Protein AF-A0A1V5ZM79-F1 (afdb_monomer_lite)

pLDDT: mean 93.83, std 6.32, range [53.91, 97.94]

Structure (mmCIF, N/CA/C/O backbone):
data_AF-A0A1V5ZM79-F1
#
_entry.id   AF-A0A1V5ZM79-F1
#
loop_
_atom_site.group_PDB
_atom_site.id
_atom_site.type_symbol
_atom_site.label_atom_id
_atom_site.label_alt_id
_atom_site.label_comp_id
_atom_site.label_asym_id
_atom_site.label_entity_id
_atom_site.label_seq_id
_atom_site.pdbx_PDB_ins_code
_atom_site.Cartn_x
_atom_site.Cartn_y
_atom_site.Cartn_z
_atom_site.occupancy
_atom_site.B_iso_or_equiv
_atom_site.auth_seq_id
_atom_site.auth_comp_id
_atom_site.auth_asym_id
_atom_site.auth_atom_id
_atom_site.pdbx_PDB_model_num
ATOM 1 N N . MET A 1 1 ? 1.561 4.863 5.698 1.00 90.56 1 MET A N 1
ATOM 2 C CA . MET A 1 1 ? 0.194 5.109 5.177 1.00 90.56 1 MET A CA 1
ATOM 3 C C . MET A 1 1 ? 0.020 6.513 4.635 1.00 90.56 1 MET A C 1
ATOM 5 O O . MET A 1 1 ? -0.621 6.640 3.605 1.00 90.56 1 MET A O 1
ATOM 9 N N . GLU A 1 2 ? 0.583 7.539 5.277 1.00 91.38 2 GLU A N 1
ATOM 10 C CA . GLU A 1 2 ? 0.525 8.922 4.778 1.00 91.38 2 GLU A CA 1
ATOM 11 C C . GLU A 1 2 ? 1.051 9.051 3.344 1.00 91.38 2 GLU A C 1
ATOM 13 O O . GLU A 1 2 ? 0.336 9.539 2.476 1.00 91.38 2 GLU A O 1
ATOM 18 N N . GLU A 1 3 ? 2.227 8.483 3.070 1.00 92.88 3 GLU A N 1
ATOM 19 C CA . GLU A 1 3 ? 2.827 8.457 1.730 1.00 92.88 3 GLU A CA 1
ATOM 20 C C . GLU A 1 3 ? 1.937 7.763 0.693 1.00 92.88 3 GLU A C 1
ATOM 22 O O . GLU A 1 3 ? 1.731 8.296 -0.390 1.00 92.88 3 GLU A O 1
ATOM 27 N N . ALA A 1 4 ? 1.344 6.611 1.027 1.00 94.38 4 ALA A N 1
ATOM 28 C CA . ALA A 1 4 ? 0.454 5.897 0.111 1.00 94.38 4 ALA A CA 1
ATOM 29 C C . ALA A 1 4 ? -0.762 6.748 -0.280 1.00 94.38 4 ALA A C 1
ATOM 31 O O . ALA A 1 4 ? -1.119 6.790 -1.451 1.00 94.38 4 ALA A O 1
ATOM 32 N N . ILE A 1 5 ? -1.365 7.459 0.681 1.00 95.06 5 ILE A N 1
ATOM 33 C CA . ILE A 1 5 ? -2.469 8.392 0.416 1.00 95.06 5 ILE A CA 1
ATOM 34 C C . ILE A 1 5 ? -1.972 9.558 -0.440 1.00 95.06 5 ILE A C 1
ATOM 36 O O . ILE A 1 5 ? -2.608 9.893 -1.437 1.00 95.06 5 ILE A O 1
ATOM 40 N N . HIS A 1 6 ? -0.824 10.140 -0.097 1.00 96.44 6 HIS A N 1
ATOM 41 C CA . HIS A 1 6 ? -0.243 11.254 -0.838 1.00 96.44 6 HIS A CA 1
ATOM 42 C C . HIS A 1 6 ? 0.029 10.896 -2.311 1.00 96.44 6 HIS A C 1
ATOM 44 O O . HIS A 1 6 ? -0.335 11.647 -3.214 1.00 96.44 6 HIS A O 1
ATOM 50 N N . LEU A 1 7 ? 0.572 9.705 -2.577 1.00 97.25 7 LEU A N 1
ATOM 51 C CA . LEU A 1 7 ? 0.848 9.224 -3.933 1.00 97.25 7 LEU A CA 1
ATOM 52 C C . LEU A 1 7 ? -0.413 9.110 -4.802 1.00 97.25 7 LEU A C 1
ATOM 54 O O . LEU A 1 7 ? -0.321 9.253 -6.020 1.00 97.25 7 LEU A O 1
ATOM 58 N N . THR A 1 8 ? -1.603 8.927 -4.214 1.00 96.69 8 THR A N 1
ATOM 59 C CA . THR A 1 8 ? -2.860 8.849 -4.987 1.00 96.69 8 THR A CA 1
ATOM 60 C C . THR A 1 8 ? -3.243 10.150 -5.698 1.00 96.69 8 THR A C 1
ATOM 62 O O . THR A 1 8 ? -4.072 10.122 -6.615 1.00 96.69 8 THR A O 1
ATOM 65 N N . HIS A 1 9 ? -2.643 11.285 -5.320 1.00 96.31 9 HIS A N 1
ATOM 66 C CA . HIS A 1 9 ? -2.821 12.553 -6.032 1.00 96.31 9 HIS A CA 1
ATOM 67 C C . HIS A 1 9 ? -2.145 12.557 -7.408 1.00 96.31 9 HIS A C 1
ATOM 69 O O . HIS A 1 9 ? -2.618 13.247 -8.306 1.00 96.31 9 HIS A O 1
ATOM 75 N N . PHE A 1 10 ? -1.092 11.757 -7.588 1.00 97.12 10 PHE A N 1
ATOM 76 C CA . PHE A 1 10 ? -0.288 11.727 -8.814 1.00 97.12 10 PHE A CA 1
ATOM 77 C C . PHE A 1 10 ? -0.466 10.427 -9.597 1.00 97.12 10 PHE A C 1
ATOM 79 O O . PHE A 1 10 ? -0.506 10.435 -10.824 1.00 97.12 10 PHE A O 1
ATOM 86 N N . ALA A 1 11 ? -0.600 9.304 -8.893 1.00 96.75 11 ALA A N 1
ATOM 87 C CA . ALA A 1 11 ? -0.752 7.998 -9.506 1.00 96.75 11 ALA A CA 1
ATOM 88 C C . ALA A 1 11 ? -2.212 7.707 -9.895 1.00 96.75 11 ALA A C 1
ATOM 90 O O . ALA A 1 11 ? -3.175 8.127 -9.237 1.00 96.75 11 ALA A O 1
ATOM 91 N N . SER A 1 12 ? -2.380 6.920 -10.956 1.00 97.19 12 SER A N 1
ATOM 92 C CA . SER A 1 12 ? -3.667 6.313 -11.313 1.00 97.19 12 SER A CA 1
ATOM 93 C C . SER A 1 12 ? -4.069 5.215 -10.322 1.00 97.19 12 SER A C 1
ATOM 95 O O . SER A 1 12 ? -5.255 5.051 -10.045 1.00 97.19 12 SER A O 1
ATOM 97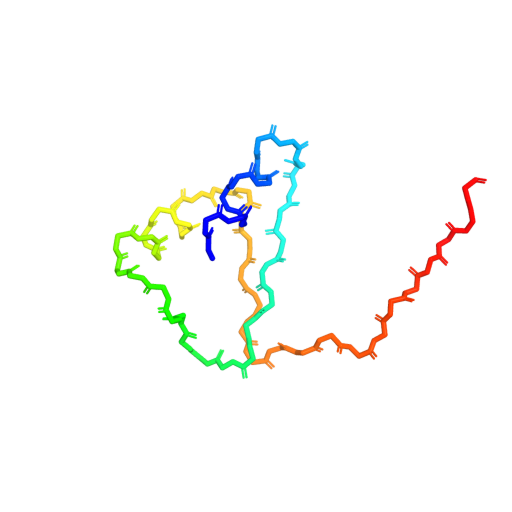 N N . LYS A 1 13 ? -3.085 4.509 -9.750 1.00 97.25 13 LYS A N 1
ATOM 98 C CA . LYS A 1 13 ? -3.253 3.439 -8.762 1.00 97.25 13 LYS A CA 1
ATOM 99 C C . LYS A 1 13 ? -2.035 3.359 -7.839 1.00 97.25 13 LYS A C 1
ATOM 101 O O . LYS A 1 13 ? -0.908 3.549 -8.287 1.00 97.25 13 LYS A O 1
ATOM 106 N N . VAL A 1 14 ? -2.264 3.046 -6.567 1.00 97.94 14 VAL A N 1
ATOM 107 C CA . VAL A 1 14 ? -1.228 2.823 -5.551 1.00 97.94 14 VAL A CA 1
ATOM 108 C C . VAL A 1 14 ? -1.462 1.462 -4.905 1.00 97.94 14 VAL A C 1
ATOM 110 O O . VAL A 1 14 ? -2.480 1.248 -4.253 1.00 97.94 14 VAL A O 1
ATOM 113 N N . THR A 1 15 ? -0.508 0.547 -5.050 1.00 97.50 15 THR A N 1
ATOM 114 C CA . THR A 1 15 ? -0.554 -0.760 -4.383 1.00 97.50 15 THR A CA 1
ATOM 115 C C . THR A 1 15 ? 0.342 -0.738 -3.152 1.00 97.50 15 THR A C 1
ATOM 117 O O . THR A 1 15 ? 1.536 -0.463 -3.245 1.00 97.50 15 THR A O 1
ATOM 120 N N . VAL A 1 16 ? -0.226 -1.041 -1.989 1.00 96.44 16 VAL A N 1
ATOM 121 C CA . VAL A 1 16 ? 0.482 -1.090 -0.709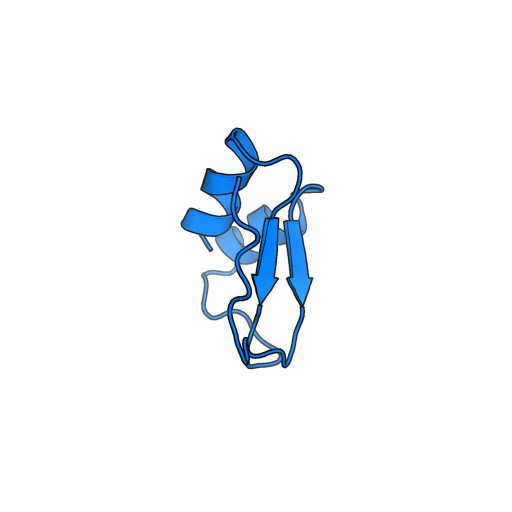 1.00 96.44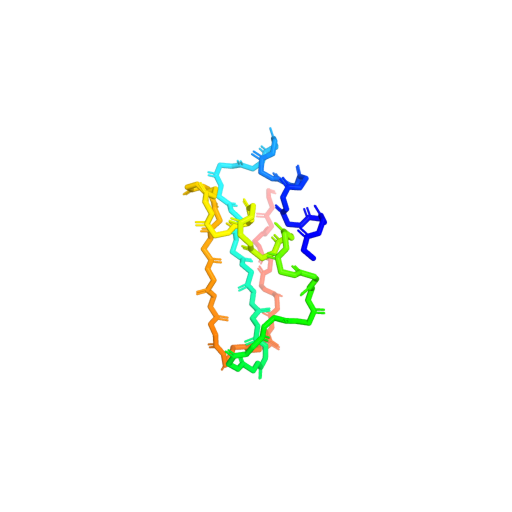 16 VAL A CA 1
ATOM 122 C C . VAL A 1 16 ? 0.744 -2.546 -0.346 1.00 96.44 16 VAL A C 1
ATOM 124 O O . VAL A 1 16 ? -0.187 -3.290 -0.035 1.00 96.44 16 VAL A O 1
ATOM 127 N N . LEU A 1 17 ? 2.015 -2.948 -0.362 1.00 96.12 17 LEU A N 1
ATOM 128 C CA . LEU A 1 17 ? 2.443 -4.266 0.108 1.00 96.12 17 LEU A CA 1
ATOM 129 C C . LEU A 1 17 ? 2.573 -4.247 1.634 1.00 96.12 17 LEU A C 1
ATOM 131 O O . LEU A 1 17 ? 3.315 -3.439 2.196 1.00 96.12 17 LEU A O 1
ATOM 135 N N . VAL A 1 18 ? 1.860 -5.142 2.309 1.00 95.81 18 VAL A N 1
ATOM 136 C CA . VAL A 1 18 ? 1.895 -5.291 3.764 1.00 95.81 18 VAL A CA 1
ATOM 137 C C . VAL A 1 18 ? 2.454 -6.669 4.089 1.00 95.81 18 VAL A C 1
ATOM 139 O O . VAL A 1 18 ? 1.892 -7.683 3.695 1.00 95.81 18 VAL A O 1
ATOM 142 N N . ARG A 1 19 ? 3.549 -6.725 4.853 1.00 94.50 19 ARG A N 1
ATOM 143 C CA . ARG A 1 19 ? 4.242 -7.984 5.203 1.00 94.50 19 ARG A CA 1
ATOM 144 C C . ARG A 1 19 ? 3.506 -8.845 6.241 1.00 94.50 19 ARG A C 1
ATOM 146 O O . ARG A 1 19 ? 3.999 -9.898 6.623 1.00 94.50 19 ARG A O 1
ATOM 153 N N . ARG A 1 20 ? 2.377 -8.361 6.756 1.00 92.94 20 ARG A N 1
ATOM 154 C CA . ARG A 1 20 ? 1.540 -8.991 7.786 1.00 92.94 20 ARG A CA 1
ATOM 155 C C . ARG A 1 20 ? 0.072 -8.854 7.392 1.00 92.94 20 ARG A C 1
ATOM 157 O O . ARG A 1 20 ? -0.237 -8.300 6.337 1.00 92.94 20 ARG A O 1
ATOM 164 N N . ASP A 1 21 ? -0.807 -9.307 8.266 1.00 92.00 21 ASP A N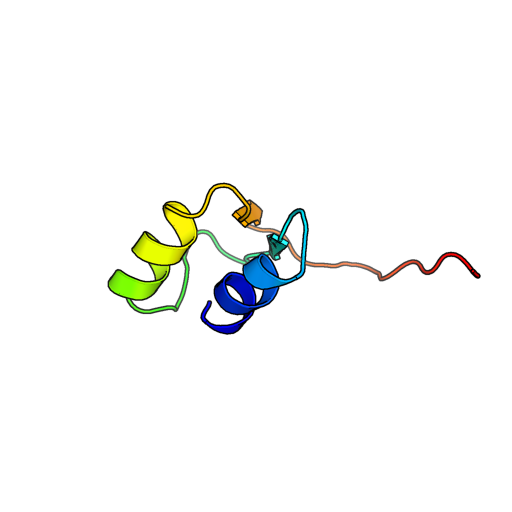 1
ATOM 165 C CA . ASP A 1 21 ? -2.261 -9.173 8.213 1.00 92.00 21 ASP A CA 1
ATOM 166 C C . ASP A 1 21 ? -2.786 -7.878 8.869 1.00 92.00 21 ASP A C 1
ATOM 168 O O . ASP A 1 21 ? -3.992 -7.637 8.892 1.00 92.00 21 ASP A O 1
ATOM 172 N N . GLU A 1 22 ? -1.896 -7.007 9.359 1.00 92.06 22 GLU A N 1
ATOM 173 C CA . GLU A 1 22 ? -2.255 -5.743 10.011 1.00 92.06 22 GLU A CA 1
ATOM 174 C C . GLU A 1 22 ? -1.471 -4.526 9.490 1.00 92.06 22 GLU A C 1
ATOM 176 O O . GLU A 1 22 ? -0.304 -4.605 9.091 1.00 92.06 22 GLU A O 1
ATOM 181 N N . LEU A 1 23 ? -2.112 -3.354 9.546 1.00 92.50 23 LEU A N 1
ATOM 182 C CA . LEU A 1 23 ? -1.457 -2.063 9.337 1.00 92.50 23 LEU A CA 1
ATOM 183 C C . LEU A 1 23 ? -1.034 -1.477 10.684 1.00 92.50 23 LEU A C 1
ATOM 185 O O . LEU A 1 23 ? -1.846 -1.345 11.594 1.00 92.50 23 LEU A O 1
ATOM 189 N N . ARG A 1 24 ? 0.209 -0.997 10.770 1.00 91.94 24 ARG A N 1
ATOM 190 C CA . ARG A 1 24 ? 0.727 -0.301 11.965 1.00 91.94 24 ARG A CA 1
ATOM 191 C C . ARG A 1 24 ? 0.276 1.157 12.097 1.00 91.94 24 ARG A C 1
ATOM 193 O O . ARG A 1 24 ? 0.602 1.816 13.077 1.00 91.94 24 ARG A O 1
ATOM 200 N N . ALA A 1 25 ? -0.407 1.695 11.089 1.00 92.69 25 ALA A N 1
ATOM 201 C CA . ALA A 1 25 ? -0.868 3.079 11.114 1.00 92.69 25 ALA A CA 1
ATOM 202 C C . ALA A 1 25 ? -2.039 3.264 12.088 1.00 92.69 25 ALA A C 1
ATOM 204 O O . ALA A 1 25 ? -2.740 2.310 12.419 1.00 92.69 25 ALA A O 1
ATOM 205 N N . SER A 1 26 ? -2.288 4.504 12.509 1.00 95.50 26 SER A N 1
ATOM 206 C CA . SER A 1 26 ? -3.447 4.824 13.349 1.00 95.50 26 SER A CA 1
ATOM 207 C C . SER A 1 26 ? -4.763 4.437 12.661 1.00 95.50 26 SER A C 1
ATOM 209 O O . SER A 1 26 ? -4.856 4.448 11.432 1.00 95.50 26 SER A O 1
ATOM 211 N N . LYS A 1 27 ? -5.805 4.127 13.445 1.00 93.38 27 LYS A N 1
ATOM 212 C CA . LYS A 1 27 ? -7.121 3.709 12.921 1.00 93.38 27 LYS A CA 1
ATOM 213 C C . LYS A 1 27 ? -7.674 4.680 11.873 1.00 93.38 27 LYS A C 1
ATOM 215 O O . LYS A 1 27 ? -8.044 4.253 10.787 1.00 93.38 27 LYS A O 1
ATOM 220 N N . ILE A 1 28 ? -7.601 5.983 12.152 1.00 95.31 28 ILE A N 1
ATOM 221 C CA . ILE A 1 28 ? -8.066 7.041 11.240 1.00 95.31 28 ILE A CA 1
ATOM 222 C C . ILE A 1 28 ? -7.313 6.988 9.903 1.00 95.31 28 ILE A C 1
ATOM 224 O O . ILE A 1 28 ? -7.907 7.145 8.839 1.00 95.31 28 ILE A O 1
ATOM 228 N N . MET A 1 29 ? -6.001 6.748 9.925 1.00 94.19 29 MET A N 1
ATOM 229 C CA . MET A 1 29 ? -5.223 6.624 8.690 1.00 94.19 29 MET A CA 1
ATOM 230 C C . MET A 1 29 ? -5.543 5.340 7.928 1.00 94.19 29 MET A C 1
ATOM 232 O O . MET A 1 29 ? -5.558 5.358 6.699 1.00 94.19 29 MET A O 1
ATOM 236 N N . GLN A 1 30 ? -5.798 4.236 8.634 1.00 94.19 30 GLN A N 1
ATOM 237 C CA . GLN A 1 30 ? -6.233 2.993 8.001 1.00 94.19 30 GLN A CA 1
ATOM 238 C C . GLN A 1 30 ? -7.583 3.178 7.304 1.00 94.19 30 GLN A C 1
ATOM 240 O O . GLN A 1 30 ? -7.726 2.768 6.159 1.00 94.19 30 GLN A O 1
ATOM 245 N N . GLU A 1 31 ? -8.546 3.827 7.960 1.00 94.62 31 GLU A N 1
ATOM 246 C CA . GLU A 1 31 ? -9.867 4.122 7.396 1.00 94.62 31 GLU A CA 1
ATOM 247 C C . GLU A 1 31 ? -9.766 5.001 6.149 1.00 94.62 31 GLU A C 1
ATOM 249 O O . GLU A 1 31 ? -10.295 4.633 5.104 1.00 94.62 31 GLU A O 1
ATOM 254 N N . ARG A 1 32 ? -9.010 6.106 6.220 1.00 94.94 32 ARG A N 1
ATOM 255 C CA . ARG A 1 32 ? -8.779 7.004 5.073 1.00 94.94 32 ARG A CA 1
ATOM 256 C C . ARG A 1 32 ? -8.131 6.301 3.886 1.00 94.94 32 ARG A C 1
ATOM 258 O O . ARG A 1 32 ? -8.426 6.624 2.742 1.00 94.94 32 ARG A O 1
ATOM 265 N N . ALA A 1 33 ? -7.217 5.372 4.145 1.00 94.94 33 ALA A N 1
ATOM 266 C CA . ALA A 1 33 ? -6.566 4.637 3.075 1.00 94.94 33 ALA A CA 1
ATOM 267 C C . ALA A 1 33 ? -7.471 3.544 2.488 1.00 94.94 33 ALA A C 1
ATOM 269 O O . ALA A 1 33 ? -7.486 3.364 1.277 1.00 94.94 33 ALA A O 1
ATOM 270 N N . LYS A 1 34 ? -8.256 2.849 3.323 1.00 93.69 34 LYS A N 1
ATOM 271 C CA . LYS A 1 34 ? -9.239 1.844 2.884 1.00 93.69 34 LYS A CA 1
ATOM 272 C C . LYS A 1 34 ? -10.416 2.455 2.119 1.00 93.69 34 LYS A C 1
ATOM 274 O O . LYS A 1 34 ? -10.998 1.772 1.287 1.00 93.69 34 LYS A O 1
ATOM 279 N N . SER A 1 35 ? -10.767 3.715 2.383 1.00 96.31 35 SER A N 1
ATOM 280 C CA . SER A 1 35 ? -11.827 4.424 1.656 1.00 96.31 35 SER A CA 1
ATOM 281 C C . SER A 1 35 ? -11.371 5.035 0.328 1.00 96.31 35 SER A C 1
ATOM 283 O O . SER A 1 35 ? -12.205 5.532 -0.428 1.00 96.31 35 SER A O 1
ATOM 285 N N . ASN A 1 36 ? -10.070 5.013 0.020 1.00 96.44 36 ASN A N 1
ATOM 286 C CA . ASN A 1 36 ? -9.545 5.570 -1.219 1.00 96.44 36 ASN A CA 1
ATOM 287 C C . ASN A 1 36 ? -9.584 4.516 -2.345 1.00 96.44 36 ASN A C 1
ATOM 289 O O . ASN A 1 36 ? -8.836 3.540 -2.276 1.00 96.44 36 ASN A O 1
ATOM 293 N N . PRO A 1 37 ? -10.377 4.710 -3.418 1.00 97.06 37 PRO A N 1
ATOM 294 C CA . PRO A 1 37 ? -10.538 3.714 -4.481 1.00 97.06 37 PRO A CA 1
ATOM 295 C C . PRO A 1 37 ? -9.279 3.507 -5.336 1.00 97.06 37 PRO A C 1
ATOM 297 O O . PRO A 1 37 ? -9.208 2.541 -6.091 1.00 97.06 37 PRO A O 1
ATOM 300 N N . LYS A 1 38 ? -8.282 4.400 -5.242 1.00 97.94 38 LYS A N 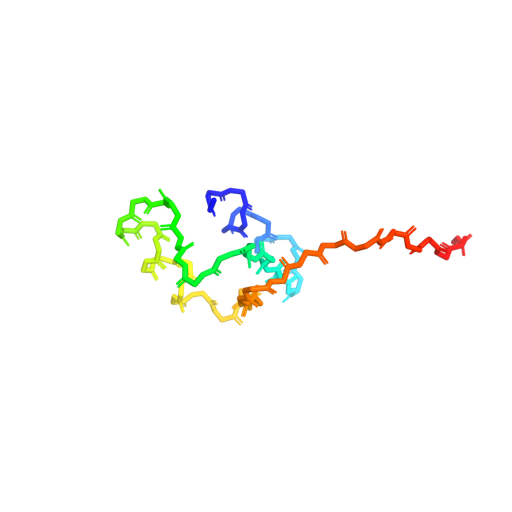1
ATOM 301 C CA . LYS A 1 38 ? -6.994 4.246 -5.932 1.00 97.94 38 LYS A CA 1
ATOM 302 C C . LYS A 1 38 ? -6.004 3.374 -5.160 1.00 97.94 38 LYS A C 1
ATOM 304 O O . LYS A 1 38 ? -4.945 3.070 -5.708 1.00 97.94 38 LYS A O 1
ATOM 309 N N . ILE A 1 39 ? -6.302 3.019 -3.908 1.00 97.69 39 ILE A N 1
ATOM 310 C CA . ILE A 1 39 ? -5.417 2.221 -3.057 1.00 97.69 39 ILE A CA 1
ATOM 311 C C . ILE A 1 39 ? -5.860 0.762 -3.068 1.00 97.69 39 ILE A C 1
ATOM 313 O O . ILE A 1 39 ? -7.004 0.443 -2.758 1.00 97.69 39 ILE A O 1
ATOM 317 N N . GLU A 1 40 ? -4.919 -0.132 -3.349 1.00 97.50 40 GLU A N 1
ATOM 318 C CA . GLU A 1 40 ? -5.087 -1.574 -3.186 1.00 97.50 40 GLU A CA 1
ATOM 319 C C . GLU A 1 40 ? -4.098 -2.099 -2.145 1.00 97.50 40 GLU A C 1
ATOM 321 O O . GLU A 1 40 ? -2.920 -1.743 -2.162 1.00 97.50 40 GLU A O 1
ATOM 326 N N . PHE A 1 41 ? -4.566 -2.956 -1.238 1.00 96.44 41 PHE A N 1
ATOM 327 C CA . PHE A 1 41 ? -3.721 -3.584 -0.224 1.00 96.44 41 PHE A CA 1
ATOM 328 C C . PHE A 1 41 ? -3.425 -5.033 -0.591 1.00 96.44 41 PHE A C 1
ATOM 330 O O . PHE A 1 41 ? -4.345 -5.842 -0.699 1.00 96.44 41 PHE A O 1
ATOM 337 N N . LEU A 1 42 ? -2.140 -5.367 -0.697 1.00 97.00 42 LEU A N 1
ATOM 338 C CA . LEU A 1 42 ? -1.674 -6.747 -0.794 1.00 97.00 42 LEU A CA 1
ATOM 339 C C . LEU A 1 42 ? -1.102 -7.170 0.557 1.00 97.00 42 LEU A C 1
ATOM 341 O O . LEU A 1 42 ? -0.013 -6.752 0.952 1.00 97.00 42 LEU A O 1
ATOM 345 N N . TRP A 1 43 ? -1.873 -7.975 1.283 1.00 96.38 43 TRP A N 1
ATOM 346 C CA . TRP A 1 43 ? -1.506 -8.498 2.599 1.00 96.38 43 TRP A CA 1
ATOM 347 C C . TRP A 1 43 ? -0.539 -9.671 2.489 1.00 96.38 43 TRP A C 1
ATOM 349 O O . TRP A 1 43 ? -0.479 -10.337 1.455 1.00 96.38 43 TRP A O 1
ATOM 359 N N . ASN A 1 44 ? 0.207 -9.936 3.563 1.00 96.31 44 ASN A N 1
ATOM 360 C CA . ASN A 1 44 ? 1.211 -11.004 3.634 1.00 96.31 44 ASN A CA 1
ATOM 361 C C . ASN A 1 44 ? 2.150 -11.048 2.412 1.00 96.31 44 ASN A C 1
ATOM 363 O O . ASN A 1 44 ? 2.548 -12.117 1.956 1.00 96.31 44 ASN A O 1
ATOM 367 N N . THR A 1 45 ? 2.473 -9.877 1.859 1.00 96.75 45 THR A N 1
ATOM 368 C CA . THR A 1 45 ? 3.230 -9.739 0.614 1.00 96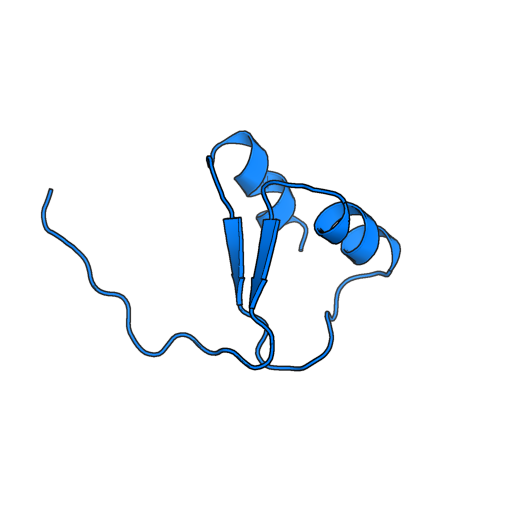.75 45 THR A CA 1
ATOM 369 C C . THR A 1 45 ? 4.531 -8.987 0.867 1.00 96.75 45 THR A C 1
ATOM 371 O O . THR A 1 45 ? 4.559 -7.965 1.556 1.00 96.75 45 THR A O 1
ATOM 374 N N . GLU A 1 46 ? 5.618 -9.488 0.283 1.00 95.31 46 GLU A N 1
ATOM 375 C CA . GLU A 1 46 ? 6.949 -8.884 0.318 1.00 95.31 46 GLU A CA 1
ATOM 376 C C . GLU A 1 46 ? 7.495 -8.783 -1.110 1.00 95.31 46 GLU A C 1
ATOM 378 O O . GLU A 1 46 ? 7.345 -9.710 -1.909 1.00 95.31 46 GLU A O 1
ATOM 383 N N . ALA A 1 47 ? 8.097 -7.639 -1.445 1.00 94.38 47 ALA A N 1
ATOM 384 C CA . ALA A 1 47 ? 8.745 -7.444 -2.735 1.00 94.38 47 ALA A CA 1
ATOM 385 C C . ALA A 1 47 ? 10.016 -8.302 -2.807 1.00 94.38 47 ALA A C 1
ATOM 387 O O . ALA A 1 47 ? 10.835 -8.266 -1.890 1.00 94.38 47 ALA A O 1
ATOM 388 N N . LYS A 1 48 ? 10.173 -9.071 -3.889 1.00 95.00 48 LYS A N 1
ATOM 389 C CA . LYS A 1 48 ? 11.341 -9.942 -4.101 1.00 95.00 48 LYS A CA 1
ATOM 390 C C . LYS A 1 48 ? 12.421 -9.264 -4.934 1.00 95.00 48 LYS A C 1
ATOM 392 O O . LYS A 1 48 ? 13.593 -9.323 -4.591 1.00 95.00 48 LYS A O 1
ATOM 397 N N . GLU A 1 49 ? 12.006 -8.618 -6.015 1.00 94.94 49 GLU A N 1
ATOM 398 C CA . GLU A 1 49 ? 12.884 -7.959 -6.974 1.00 94.94 49 GLU A CA 1
ATOM 399 C C . GLU A 1 49 ? 12.158 -6.781 -7.630 1.00 94.94 49 GLU A C 1
ATOM 401 O O . GLU A 1 49 ? 10.925 -6.739 -7.662 1.00 94.94 49 GLU A O 1
ATOM 406 N N . ILE A 1 50 ? 12.931 -5.818 -8.132 1.00 92.06 50 ILE A N 1
ATOM 407 C CA . ILE A 1 50 ? 12.431 -4.687 -8.914 1.00 92.06 50 ILE A CA 1
ATOM 408 C C . ILE A 1 50 ? 12.996 -4.845 -10.319 1.00 92.06 50 ILE A C 1
ATOM 410 O O . ILE A 1 50 ? 14.206 -4.747 -10.515 1.00 92.06 50 ILE A O 1
ATOM 414 N N . LEU A 1 51 ? 12.116 -5.098 -11.283 1.00 92.44 51 LEU A N 1
ATOM 415 C CA . LEU A 1 51 ? 12.481 -5.199 -12.689 1.00 92.44 51 LEU A CA 1
ATOM 416 C C . LEU A 1 51 ? 12.210 -3.853 -13.361 1.00 92.44 51 LEU A C 1
ATOM 418 O O . LEU A 1 51 ? 11.084 -3.357 -13.336 1.00 92.44 51 LEU A O 1
ATOM 422 N N . GLY A 1 52 ? 13.251 -3.254 -13.932 1.00 91.12 52 GLY A N 1
ATOM 423 C CA . GLY A 1 52 ? 13.121 -2.093 -14.805 1.00 91.12 52 GLY A CA 1
ATOM 424 C C . GLY A 1 52 ? 12.926 -2.533 -16.252 1.00 91.12 52 GLY A C 1
ATOM 425 O O . GLY A 1 52 ? 13.481 -3.546 -16.673 1.00 91.12 52 GLY A O 1
ATOM 426 N N . VAL A 1 53 ? 12.166 -1.756 -17.016 1.00 84.44 53 VAL A N 1
ATOM 427 C CA . VAL A 1 53 ? 12.248 -1.765 -18.479 1.00 84.44 53 VAL A CA 1
ATOM 428 C C . VAL A 1 53 ? 12.964 -0.480 -18.882 1.00 84.44 53 VAL A C 1
ATOM 430 O O . VAL A 1 53 ? 12.621 0.587 -18.370 1.00 84.44 53 VAL A O 1
ATOM 433 N N . GLU A 1 54 ? 14.009 -0.579 -19.704 1.00 78.81 54 GLU A N 1
ATOM 434 C CA . GLU A 1 54 ? 14.649 0.613 -20.272 1.00 78.81 54 GLU A CA 1
ATOM 435 C C . GLU A 1 54 ? 13.611 1.382 -21.105 1.00 78.81 54 GLU A C 1
ATOM 437 O O . GLU A 1 54 ? 12.806 0.770 -21.812 1.00 78.81 54 GLU A O 1
ATOM 442 N N . GLY A 1 55 ? 13.576 2.705 -20.921 1.00 53.91 55 GLY A N 1
ATOM 443 C CA . GLY A 1 55 ? 12.600 3.614 -21.530 1.00 53.91 55 GLY A CA 1
ATOM 444 C C . GLY A 1 55 ? 13.021 4.142 -22.890 1.00 53.91 55 GLY A C 1
ATOM 445 O O . GLY A 1 55 ? 14.244 4.257 -23.123 1.00 53.91 55 GLY A O 1
#

Organism: NCBI:txid1852826

Radius of gyration: 12.45 Å; chains: 1; bounding box: 26×24×35 Å

InterPro domains:
  IPR036188 FAD/NAD(P)-binding domain superfamily [G3DSA:3.50.50.60] (1-55)
  IPR036188 FAD/NAD(P)-binding domain superfamily [SSF51905] (1-54)
  IPR039648 Pyridine nucleotide-disulphide oxidoreductase, N-terminal [PF00070] (1-52)
  IPR050097 Ferredoxin--NADP reductase type 2 [PTHR48105] (1-54)

Secondary structure (DSSP, 8-state):
-HHHHHHTTT-S-EEEE-SSSS--S-HHHHHHHHT-TTEEEETT-----------

Sequence (55 aa):
MEEAIHLTHFASKVTVLVRRDELRASKIMQERAKSNPKIEFLWNTEAKEILGVEG

Foldseek 3Di:
DVVQLVCVVPDQAGEAEALAPDDPDDPVVVVSQVPDPRYHYDHNDDDDDDDDDDD